Protein AF-A0A960SGG4-F1 (afdb_monomer_lite)

Secondary structure (DSSP, 8-state):
-HHHHHHHHHHHHHH-TTTHHHHHHS-------HHHHSSTT--TT-TTHHHHHHHHHHH---S--EETTEESS-EEEEETTEEEEE--SSTTPPPTTSPPSTT--SSHHHHHHHHHHHHHH---SEEEEEE---TTSPPPTTS--HHHHHHHHHHTSGGGTT-----EE-

Sequence (170 aa):
LYGKFLAEEYRSQRQVRSLQPVLRSIPNLAIWDDHDYGLNGHDRENPIKDVALKVFKDYWANPGYGLPDAPGVFFQYSYGGVDFFFLDGRYYRDPATMDDGPGKTMLGSKQLAWLKAGLKKSQAPFKFLIRSEMGGLPRKENGETPGHRAIMNAMNSSTLSGMKKSEVCC

Foldseek 3Di:
DQLVVLLVVLVVVVPPPVCVVVPVPDQDQDFDDCVLCRHPLAALPPPCNVSSLVSVVVRHPHPDQADPVDGHRWDWDDDDLEIETEAGQGNHADHLPDDDDPPGDRRPDRSLVVVLVCLLPRPRLYYAYEYEDNPDHPQDPVRDDPHNVVVVVSCPPPSNPPRDDDYDHD

Radius of gyration: 16.58 Å; chains: 1; bounding box: 33×41×37 Å

Structure (mmCIF, N/CA/C/O backbone):
data_AF-A0A960SGG4-F1
#
_entry.id   AF-A0A960SGG4-F1
#
loop_
_atom_site.group_PDB
_atom_site.id
_atom_site.type_symbol
_atom_site.label_atom_id
_atom_site.label_alt_id
_atom_site.label_comp_id
_atom_site.label_asym_id
_atom_site.label_entity_id
_atom_site.label_seq_id
_atom_site.pdbx_PDB_ins_code
_atom_site.Cartn_x
_atom_site.Cartn_y
_atom_site.Cartn_z
_atom_site.occupancy
_atom_site.B_iso_or_equiv
_atom_site.auth_seq_id
_atom_site.auth_comp_id
_atom_site.auth_asym_id
_atom_site.auth_atom_id
_atom_site.pdbx_PDB_model_num
ATOM 1 N N . LEU A 1 1 ? 11.562 -17.816 -10.591 1.00 76.75 1 LEU A N 1
ATOM 2 C CA . LEU A 1 1 ? 12.824 -17.711 -9.823 1.00 76.75 1 LEU A CA 1
ATOM 3 C C . LEU A 1 1 ? 12.730 -16.620 -8.749 1.00 76.75 1 LEU A C 1
ATOM 5 O O . LEU A 1 1 ? 12.795 -16.967 -7.580 1.00 76.75 1 LEU A O 1
ATOM 9 N N . TYR A 1 2 ? 12.449 -15.361 -9.112 1.00 83.56 2 TYR A N 1
ATOM 10 C CA . TYR A 1 2 ? 12.356 -14.216 -8.183 1.00 83.56 2 TYR A CA 1
ATOM 11 C C . TYR A 1 2 ? 11.437 -14.400 -6.966 1.00 83.56 2 TYR A C 1
ATOM 13 O O . TYR A 1 2 ? 11.844 -14.106 -5.849 1.00 83.56 2 TYR A O 1
ATOM 21 N N . GLY A 1 3 ? 10.240 -14.969 -7.141 1.00 88.88 3 GLY A N 1
ATOM 22 C CA . GLY A 1 3 ? 9.319 -15.176 -6.015 1.00 88.88 3 GLY A CA 1
ATOM 23 C C . GLY A 1 3 ? 9.865 -16.091 -4.913 1.00 88.88 3 GLY A C 1
ATOM 24 O O . GLY A 1 3 ? 9.499 -15.925 -3.757 1.00 88.88 3 GLY A O 1
ATOM 25 N N . LYS A 1 4 ? 10.776 -17.024 -5.238 1.00 92.69 4 LYS A N 1
ATOM 26 C CA . LYS A 1 4 ? 11.421 -17.872 -4.222 1.00 92.69 4 LYS A CA 1
ATOM 27 C C . LYS A 1 4 ? 12.392 -17.069 -3.357 1.00 92.69 4 LYS A C 1
ATOM 29 O O . LYS A 1 4 ? 12.403 -17.285 -2.155 1.00 92.69 4 LYS A O 1
ATOM 34 N N . PHE A 1 5 ? 13.149 -16.147 -3.957 1.00 91.81 5 PHE A N 1
ATOM 35 C CA . PHE A 1 5 ? 14.067 -15.271 -3.228 1.00 91.81 5 PHE A CA 1
ATOM 36 C C . PHE A 1 5 ? 13.309 -14.325 -2.296 1.00 91.81 5 PHE A C 1
ATOM 38 O O . PHE A 1 5 ? 13.574 -14.328 -1.102 1.00 91.81 5 PHE A O 1
ATOM 45 N N . LEU A 1 6 ? 12.290 -13.619 -2.801 1.00 93.06 6 LEU A N 1
ATOM 46 C CA . LEU A 1 6 ? 11.453 -12.748 -1.962 1.00 93.06 6 LEU A CA 1
ATOM 47 C C . LEU A 1 6 ? 10.802 -13.521 -0.809 1.00 93.06 6 LEU A C 1
ATOM 49 O O . LEU A 1 6 ? 10.791 -13.068 0.332 1.00 93.06 6 LEU A O 1
ATOM 53 N N . ALA A 1 7 ? 10.279 -14.717 -1.093 1.00 95.44 7 ALA A N 1
ATOM 54 C CA . ALA A 1 7 ? 9.681 -15.547 -0.060 1.00 95.44 7 ALA A CA 1
ATOM 55 C C . ALA A 1 7 ? 10.702 -16.000 0.990 1.00 95.44 7 ALA A C 1
ATOM 57 O O . ALA A 1 7 ? 10.314 -16.157 2.143 1.00 95.44 7 ALA A O 1
ATOM 58 N N . GLU A 1 8 ? 11.961 -16.228 0.616 1.00 95.75 8 GLU A N 1
ATOM 59 C CA . GLU A 1 8 ? 13.015 -16.620 1.553 1.00 95.75 8 GLU A CA 1
ATOM 60 C C . GLU A 1 8 ? 13.417 -15.468 2.476 1.00 95.75 8 GLU A C 1
ATOM 62 O O . GLU A 1 8 ? 13.506 -15.669 3.685 1.00 95.75 8 GLU A O 1
ATOM 67 N N . GLU A 1 9 ? 13.533 -14.248 1.945 1.00 93.75 9 GLU A N 1
ATOM 68 C CA . GLU A 1 9 ? 13.775 -13.053 2.763 1.00 93.75 9 GLU A CA 1
ATOM 69 C C . GLU A 1 9 ? 12.659 -12.847 3.792 1.00 93.75 9 GLU A C 1
ATOM 71 O O . GLU A 1 9 ? 12.925 -12.656 4.982 1.00 93.75 9 GLU A O 1
ATOM 76 N N . TYR A 1 10 ? 11.395 -13.008 3.382 1.00 95.19 10 TYR A N 1
ATOM 77 C CA . TYR A 1 10 ? 10.288 -12.990 4.335 1.00 95.19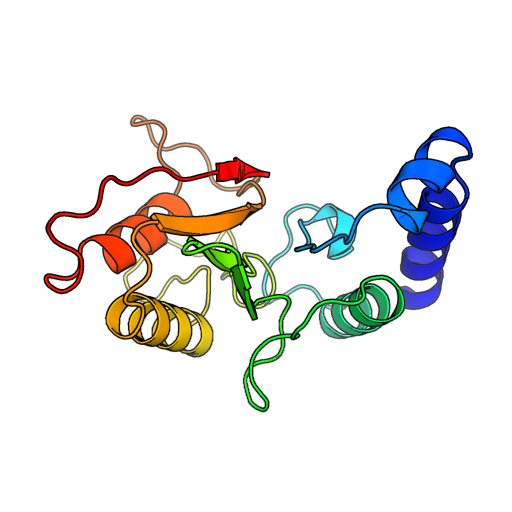 10 TYR A CA 1
ATOM 78 C C . TYR A 1 10 ? 10.390 -14.108 5.378 1.00 95.19 10 TYR A C 1
ATOM 80 O O . TYR A 1 10 ? 10.138 -13.845 6.554 1.00 95.19 10 TYR A O 1
ATOM 88 N N . ARG A 1 11 ? 10.773 -15.343 5.014 1.00 95.38 11 ARG A N 1
ATOM 89 C CA . ARG A 1 11 ? 10.970 -16.417 6.013 1.00 95.38 11 ARG A CA 1
ATOM 90 C C . ARG A 1 11 ? 12.047 -16.051 7.015 1.00 95.38 11 ARG A C 1
ATOM 92 O O . ARG A 1 11 ? 11.807 -16.207 8.209 1.00 95.38 11 ARG A O 1
ATOM 99 N N . SER A 1 12 ? 13.180 -15.546 6.540 1.00 95.12 12 SER A N 1
ATOM 100 C CA . SER A 1 12 ? 14.298 -15.119 7.380 1.00 95.12 12 SER A CA 1
ATOM 101 C C . SER A 1 12 ? 13.845 -14.067 8.400 1.00 95.12 12 SER A C 1
ATOM 103 O O . SER A 1 12 ? 14.004 -14.251 9.609 1.00 95.12 12 SER A O 1
ATOM 105 N N . GLN A 1 13 ? 13.134 -13.028 7.948 1.00 93.06 13 GLN A N 1
ATOM 106 C CA . GLN A 1 13 ? 12.569 -11.999 8.831 1.00 93.06 13 GLN A CA 1
ATOM 107 C C . GLN A 1 13 ? 11.546 -12.579 9.821 1.00 93.06 13 GLN A C 1
ATOM 109 O O . GLN A 1 13 ? 11.569 -12.271 11.016 1.00 93.06 13 GLN A O 1
ATOM 114 N N . ARG A 1 14 ? 10.666 -13.476 9.357 1.00 93.69 14 ARG A N 1
ATOM 115 C CA . ARG A 1 14 ? 9.676 -14.168 10.197 1.00 93.69 14 ARG A CA 1
ATOM 116 C C . ARG A 1 14 ? 10.303 -15.183 11.153 1.00 93.69 14 ARG A C 1
ATOM 118 O O . ARG A 1 14 ? 9.577 -15.686 12.001 1.00 93.69 14 ARG A O 1
ATOM 125 N N . GLN A 1 15 ? 11.597 -15.484 11.065 1.00 95.12 15 GLN A N 1
ATOM 126 C CA . GLN A 1 15 ? 12.311 -16.362 11.999 1.00 95.12 15 GLN A CA 1
ATOM 127 C C . GLN A 1 15 ? 13.076 -15.595 13.084 1.00 95.12 15 GLN A C 1
ATOM 129 O O . GLN A 1 15 ? 13.536 -16.208 14.051 1.00 95.12 15 GLN A O 1
ATOM 134 N N . VAL A 1 16 ? 13.162 -14.262 12.995 1.00 96.94 16 VAL A N 1
ATOM 135 C CA . VAL A 1 16 ? 13.814 -13.433 14.018 1.00 96.94 16 VAL A CA 1
ATOM 136 C C . VAL A 1 16 ? 13.134 -13.650 15.373 1.00 96.94 16 VAL A C 1
ATOM 138 O O . VAL A 1 16 ? 11.968 -13.306 15.583 1.00 96.94 16 VAL A O 1
ATOM 141 N N . ARG A 1 17 ? 13.873 -14.245 16.318 1.00 96.75 17 ARG A N 1
ATOM 142 C CA . ARG A 1 17 ? 13.323 -14.715 17.600 1.00 96.75 17 ARG A CA 1
ATOM 143 C C . ARG A 1 17 ? 12.729 -13.586 18.438 1.00 96.75 17 ARG A C 1
ATOM 145 O O . ARG A 1 17 ? 11.687 -13.784 19.055 1.00 96.75 17 ARG A O 1
ATOM 152 N N . SER A 1 18 ? 13.362 -12.415 18.441 1.00 96.38 18 SER A N 1
ATOM 153 C CA . SER A 1 18 ? 12.880 -11.231 19.164 1.00 96.38 18 SER A CA 1
ATOM 154 C C . SER A 1 18 ? 11.582 -10.661 18.586 1.00 96.38 18 SER A C 1
ATOM 156 O O . SER A 1 18 ? 10.832 -10.017 19.312 1.00 96.38 18 SER A O 1
ATOM 158 N N . LEU A 1 19 ? 11.281 -10.937 17.314 1.00 93.69 19 LEU A N 1
ATOM 159 C CA . LEU A 1 19 ? 10.072 -10.467 16.642 1.00 93.69 19 LEU A CA 1
ATOM 160 C C . LEU A 1 19 ? 8.868 -11.400 16.893 1.00 93.69 19 LEU A C 1
ATOM 162 O O . LEU A 1 19 ? 7.720 -10.961 16.842 1.00 93.69 19 LEU A O 1
ATOM 166 N N . GLN A 1 20 ? 9.110 -12.674 17.234 1.00 95.25 20 GLN A N 1
ATOM 167 C CA . GLN A 1 20 ? 8.054 -13.676 17.449 1.00 95.25 20 GLN A CA 1
ATOM 168 C C . GLN A 1 20 ? 6.978 -13.275 18.469 1.00 95.25 20 GLN A C 1
ATOM 170 O O . GLN A 1 20 ? 5.803 -13.496 18.171 1.00 95.25 20 GLN A O 1
ATOM 175 N N . PRO A 1 21 ? 7.308 -12.711 19.650 1.00 95.56 21 PRO A N 1
ATOM 176 C CA . PRO A 1 21 ? 6.283 -12.339 20.621 1.00 95.56 21 PRO A CA 1
ATOM 177 C C . PRO A 1 21 ? 5.329 -11.279 20.068 1.00 95.56 21 PRO A C 1
ATOM 179 O O . PRO A 1 21 ? 4.119 -11.410 20.227 1.00 95.56 21 PRO A O 1
ATOM 182 N N . VAL A 1 22 ? 5.863 -10.280 19.358 1.00 94.06 22 VAL A N 1
ATOM 183 C CA . VAL A 1 22 ? 5.087 -9.196 18.735 1.00 94.06 22 VAL A CA 1
ATOM 184 C C . VAL A 1 22 ? 4.182 -9.745 17.635 1.00 94.06 22 VAL A C 1
ATOM 186 O O . VAL A 1 22 ? 2.973 -9.534 17.681 1.00 94.06 22 VAL A O 1
ATOM 189 N N . LEU A 1 23 ? 4.729 -10.527 16.697 1.00 93.50 23 LEU A N 1
ATOM 190 C CA . LEU A 1 23 ? 3.954 -11.056 15.565 1.00 93.50 23 LEU A CA 1
ATOM 191 C C . LEU A 1 23 ? 2.789 -11.956 15.985 1.00 93.50 23 LEU A C 1
ATOM 193 O O . LEU A 1 23 ? 1.804 -12.050 15.259 1.00 93.50 23 LEU A O 1
ATOM 197 N N . ARG A 1 24 ? 2.904 -12.636 17.131 1.00 93.44 24 ARG A N 1
ATOM 198 C CA . ARG A 1 24 ? 1.875 -13.563 17.628 1.00 93.44 24 ARG A CA 1
ATOM 199 C C . ARG A 1 24 ? 0.814 -12.899 18.498 1.00 93.44 24 ARG A C 1
ATOM 201 O O . ARG A 1 24 ? -0.240 -13.494 18.689 1.00 93.44 24 ARG A O 1
ATOM 208 N N . SER A 1 25 ? 1.098 -11.727 19.064 1.00 96.00 25 SER A N 1
ATOM 209 C CA . SER A 1 25 ? 0.229 -11.089 20.065 1.00 96.00 25 SER A CA 1
ATOM 210 C C . SER A 1 25 ? -0.416 -9.792 19.588 1.00 96.00 25 SER A C 1
ATOM 212 O O . SER A 1 25 ? -1.440 -9.390 20.136 1.00 96.00 25 SER A O 1
ATOM 214 N N . ILE A 1 26 ? 0.151 -9.146 18.568 1.00 94.81 26 ILE A N 1
ATOM 215 C CA . ILE A 1 26 ? -0.295 -7.844 18.076 1.00 94.81 26 ILE A CA 1
ATOM 216 C C . ILE A 1 26 ? -0.713 -7.995 16.608 1.00 94.81 26 ILE A C 1
ATOM 218 O O . ILE A 1 26 ? 0.063 -8.539 15.822 1.00 94.81 26 ILE A O 1
ATOM 222 N N . PRO A 1 27 ? -1.911 -7.531 16.201 1.00 92.75 27 PRO A N 1
ATOM 223 C CA . PRO A 1 27 ? -2.288 -7.473 14.793 1.00 92.75 27 PRO A CA 1
ATOM 224 C C . PRO A 1 27 ? -1.313 -6.600 13.998 1.00 92.75 27 PRO A C 1
ATOM 226 O O . PRO A 1 27 ? -1.040 -5.466 14.382 1.00 92.75 27 PRO A O 1
ATOM 229 N N . ASN A 1 28 ? -0.813 -7.113 12.873 1.00 93.31 28 ASN A N 1
ATOM 230 C CA . ASN A 1 28 ? 0.110 -6.380 12.012 1.00 93.31 28 ASN A CA 1
ATOM 231 C C . ASN A 1 28 ? -0.571 -6.078 10.677 1.00 93.31 28 ASN A C 1
ATOM 233 O O . ASN A 1 28 ? -0.987 -6.996 9.972 1.00 93.31 28 ASN A O 1
ATOM 237 N N . LEU A 1 29 ? -0.656 -4.794 10.340 1.00 95.62 29 LEU A N 1
ATOM 238 C CA . LEU A 1 29 ? -1.123 -4.297 9.050 1.00 95.62 29 LEU A CA 1
ATOM 239 C C . LEU A 1 29 ? 0.069 -3.679 8.332 1.00 95.62 29 LEU A C 1
ATOM 241 O O . LEU A 1 29 ? 0.808 -2.911 8.946 1.00 95.62 29 LEU A O 1
ATOM 245 N N . ALA A 1 30 ? 0.258 -4.012 7.059 1.00 95.25 30 ALA A N 1
ATOM 246 C CA . ALA A 1 30 ? 1.459 -3.609 6.340 1.00 95.25 30 ALA A CA 1
ATOM 247 C C . ALA A 1 30 ? 1.170 -3.079 4.939 1.00 95.25 30 ALA A C 1
ATOM 249 O O . ALA A 1 30 ? 0.260 -3.533 4.246 1.00 95.25 30 ALA A O 1
ATOM 250 N N . ILE A 1 31 ? 2.029 -2.165 4.514 1.00 95.31 31 ILE A N 1
ATOM 251 C CA . ILE A 1 31 ? 2.271 -1.804 3.119 1.00 95.31 31 ILE A CA 1
ATOM 252 C C . ILE A 1 31 ? 3.732 -2.109 2.802 1.00 95.31 31 ILE A C 1
ATOM 254 O O . ILE A 1 31 ? 4.532 -2.265 3.722 1.00 95.31 31 ILE A O 1
ATOM 258 N N . TRP A 1 32 ? 4.070 -2.220 1.523 1.00 92.88 32 TRP A N 1
ATOM 259 C CA . TRP A 1 32 ? 5.456 -2.373 1.090 1.00 92.88 32 TRP A CA 1
ATOM 260 C C . TRP A 1 32 ? 6.168 -1.037 0.897 1.00 92.88 32 TRP A C 1
ATOM 262 O O . TRP A 1 32 ? 5.523 -0.006 0.684 1.00 92.88 32 TRP A O 1
ATOM 272 N N . ASP A 1 33 ? 7.498 -1.100 0.855 1.00 87.69 33 ASP A N 1
ATOM 273 C CA . ASP A 1 33 ? 8.320 -0.150 0.104 1.00 87.69 33 ASP A CA 1
ATOM 274 C C . ASP A 1 33 ? 9.110 -0.851 -1.025 1.00 87.69 33 ASP A C 1
ATOM 276 O O . ASP A 1 33 ? 8.841 -2.008 -1.352 1.00 87.69 33 ASP A O 1
ATOM 280 N N . ASP A 1 34 ? 10.070 -0.180 -1.669 1.00 80.69 34 ASP A N 1
ATOM 281 C CA . ASP A 1 34 ? 10.869 -0.764 -2.757 1.00 80.69 34 ASP A CA 1
ATOM 282 C C . ASP A 1 34 ? 11.598 -2.056 -2.378 1.00 80.69 34 ASP A C 1
ATOM 284 O O . ASP A 1 34 ? 11.648 -2.982 -3.191 1.00 80.69 34 ASP A O 1
ATOM 288 N N . HIS A 1 35 ? 12.114 -2.149 -1.155 1.00 86.12 35 HIS A N 1
ATOM 289 C CA . HIS A 1 35 ? 12.809 -3.342 -0.669 1.00 86.12 35 HIS A CA 1
ATOM 290 C C . HIS A 1 35 ? 11.903 -4.580 -0.544 1.00 86.12 35 HIS A C 1
ATOM 292 O O . HIS A 1 35 ? 12.379 -5.703 -0.700 1.00 86.12 35 HIS A O 1
ATOM 298 N N . ASP A 1 36 ? 10.597 -4.395 -0.349 1.00 87.94 36 ASP A N 1
ATOM 299 C CA . ASP A 1 36 ? 9.588 -5.464 -0.409 1.00 87.94 36 ASP A CA 1
ATOM 300 C C . ASP A 1 36 ? 9.067 -5.690 -1.841 1.00 87.94 36 ASP A C 1
ATOM 302 O O . ASP A 1 36 ? 8.610 -6.776 -2.202 1.00 87.94 36 ASP A O 1
ATOM 306 N N . TYR A 1 37 ? 9.137 -4.650 -2.674 1.00 89.69 37 TYR A N 1
ATOM 307 C CA . TYR A 1 37 ? 8.704 -4.651 -4.071 1.00 89.69 37 TYR A CA 1
ATOM 308 C C . TYR A 1 37 ? 9.738 -5.299 -5.016 1.00 89.69 37 TYR A C 1
ATOM 310 O O . TYR A 1 37 ? 9.462 -5.565 -6.187 1.00 89.69 37 TYR A O 1
ATOM 318 N N . GLY A 1 38 ? 10.923 -5.616 -4.493 1.00 84.25 38 GLY A N 1
ATOM 319 C CA . GLY A 1 38 ? 11.891 -6.557 -5.052 1.00 84.25 38 GLY A CA 1
ATOM 320 C C . GLY A 1 38 ? 13.031 -5.947 -5.860 1.00 84.25 38 GLY A C 1
ATOM 321 O O . GLY A 1 38 ? 14.077 -6.580 -5.970 1.00 84.25 38 GLY A O 1
ATOM 322 N N . LEU A 1 39 ? 12.878 -4.733 -6.390 1.00 82.06 39 LEU A N 1
ATOM 323 C CA . LEU A 1 39 ? 13.965 -3.983 -7.022 1.00 82.06 39 LEU A CA 1
ATOM 324 C C . LEU A 1 39 ? 13.982 -2.557 -6.462 1.00 82.06 39 LEU A C 1
ATOM 326 O O . LEU A 1 39 ? 12.950 -1.886 -6.430 1.00 82.06 39 LEU A O 1
ATOM 330 N N . ASN A 1 40 ? 15.156 -2.092 -6.034 1.00 81.12 40 ASN A N 1
ATOM 331 C CA . ASN A 1 40 ? 15.307 -0.788 -5.384 1.00 81.12 40 ASN A CA 1
ATOM 332 C C . ASN A 1 40 ? 14.805 0.353 -6.276 1.00 81.12 40 ASN A C 1
ATOM 334 O O . ASN A 1 40 ? 15.126 0.403 -7.463 1.00 81.12 40 ASN A O 1
ATOM 338 N N . GLY A 1 41 ? 14.049 1.292 -5.702 1.00 75.50 41 GLY A N 1
ATOM 339 C CA . GLY A 1 41 ? 13.578 2.482 -6.410 1.00 75.50 41 GLY A CA 1
ATOM 340 C C . GLY A 1 41 ? 12.570 2.238 -7.540 1.00 75.50 41 GLY A C 1
ATOM 341 O O . GLY A 1 41 ? 12.140 3.212 -8.153 1.00 75.50 41 GLY A O 1
ATOM 342 N N . HIS A 1 42 ? 12.168 0.993 -7.808 1.00 85.44 42 HIS A N 1
ATOM 343 C CA . HIS A 1 42 ? 11.287 0.681 -8.929 1.00 85.44 42 HIS A CA 1
ATOM 344 C C . HIS A 1 42 ? 9.837 1.149 -8.717 1.00 85.44 42 HIS A C 1
ATOM 346 O O . HIS A 1 42 ? 9.397 1.515 -7.620 1.00 85.44 42 HIS A O 1
ATOM 352 N N . ASP A 1 43 ? 9.098 1.114 -9.820 1.00 90.50 43 ASP A N 1
ATOM 353 C CA . ASP A 1 43 ? 7.766 1.679 -10.003 1.00 90.50 43 ASP A CA 1
ATOM 354 C C . ASP A 1 43 ? 6.860 0.700 -10.789 1.00 90.50 43 ASP A C 1
ATOM 356 O O . ASP A 1 43 ? 7.050 -0.524 -10.744 1.00 90.50 43 ASP A O 1
ATOM 360 N N . ARG A 1 44 ? 5.842 1.193 -11.502 1.00 92.75 44 ARG A N 1
ATOM 361 C CA . ARG A 1 44 ? 4.926 0.348 -12.282 1.00 92.75 44 ARG A CA 1
ATOM 362 C C . ARG A 1 44 ? 5.618 -0.514 -13.345 1.00 92.75 44 ARG A C 1
ATOM 364 O O . ARG A 1 44 ? 5.005 -1.492 -13.781 1.00 92.75 44 ARG A O 1
ATOM 371 N N . GLU A 1 45 ? 6.826 -0.148 -13.776 1.00 93.88 45 GLU A N 1
ATOM 372 C CA . GLU A 1 45 ? 7.630 -0.854 -14.784 1.00 93.88 45 GLU A CA 1
ATOM 373 C C . GLU A 1 45 ? 8.452 -2.006 -14.199 1.00 93.88 45 GLU A C 1
ATOM 375 O O . GLU A 1 45 ? 9.136 -2.717 -14.932 1.00 93.88 45 GLU A O 1
ATOM 380 N N . ASN A 1 46 ? 8.377 -2.238 -12.885 1.00 93.50 46 ASN A N 1
ATOM 381 C CA . ASN A 1 46 ? 9.007 -3.394 -12.263 1.00 93.50 46 ASN A CA 1
ATOM 382 C C . ASN A 1 46 ? 8.536 -4.708 -12.924 1.00 93.50 46 ASN A C 1
ATOM 384 O O . ASN A 1 46 ? 7.356 -5.064 -12.797 1.00 93.50 46 ASN A O 1
ATOM 388 N N . PRO A 1 47 ? 9.442 -5.477 -13.561 1.00 94.50 47 PRO A N 1
ATOM 389 C CA . PRO A 1 47 ? 9.077 -6.688 -14.293 1.00 94.50 47 PRO A CA 1
ATOM 390 C C . PRO A 1 47 ? 8.552 -7.808 -13.387 1.00 94.50 47 PRO A C 1
ATOM 392 O O . PRO A 1 47 ? 7.967 -8.770 -13.881 1.00 94.50 47 PRO A O 1
ATOM 395 N N . ILE A 1 48 ? 8.758 -7.712 -12.068 1.00 94.88 48 ILE A N 1
ATOM 396 C CA . ILE A 1 48 ? 8.339 -8.731 -11.101 1.00 94.88 48 ILE A CA 1
ATOM 397 C C . ILE A 1 48 ? 7.229 -8.261 -10.156 1.00 94.88 48 ILE A C 1
ATOM 399 O O . ILE A 1 48 ? 6.931 -8.973 -9.199 1.00 94.88 48 ILE A O 1
ATOM 403 N N . LYS A 1 49 ? 6.581 -7.113 -10.402 1.00 95.31 49 LYS A N 1
ATOM 404 C CA . LYS A 1 49 ? 5.600 -6.538 -9.460 1.00 95.31 49 LYS A CA 1
ATOM 405 C C . LYS A 1 49 ? 4.453 -7.469 -9.075 1.00 95.31 49 LYS A C 1
ATOM 407 O O . LYS A 1 49 ? 4.048 -7.494 -7.919 1.00 95.31 49 LYS A O 1
ATOM 412 N N . ASP A 1 50 ? 3.958 -8.277 -10.011 1.00 96.75 50 ASP A N 1
ATOM 413 C CA . ASP A 1 50 ? 2.865 -9.221 -9.742 1.00 96.75 50 ASP A CA 1
ATOM 414 C C . ASP A 1 50 ? 3.335 -10.398 -8.891 1.00 96.75 50 ASP A C 1
ATOM 416 O O . ASP A 1 50 ? 2.611 -10.897 -8.027 1.00 96.75 50 ASP A O 1
ATOM 420 N N . VAL A 1 51 ? 4.586 -10.814 -9.096 1.00 96.62 51 VAL A N 1
ATOM 421 C CA . VAL A 1 51 ? 5.237 -11.827 -8.267 1.00 96.62 51 VAL A CA 1
ATOM 422 C C . VAL A 1 51 ? 5.467 -11.276 -6.862 1.00 96.62 51 VAL A C 1
ATOM 424 O O . VAL A 1 51 ? 5.156 -11.971 -5.896 1.00 96.62 51 VAL A O 1
ATOM 427 N N . ALA A 1 52 ? 5.946 -10.035 -6.742 1.00 96.38 52 ALA A N 1
ATOM 428 C CA . ALA A 1 52 ? 6.106 -9.353 -5.462 1.00 96.38 52 ALA A CA 1
ATOM 429 C C . ALA A 1 52 ? 4.761 -9.224 -4.732 1.00 96.38 52 ALA A C 1
ATOM 431 O O . ALA A 1 52 ? 4.669 -9.613 -3.572 1.00 96.38 52 ALA A O 1
ATOM 432 N N . LEU A 1 53 ? 3.687 -8.810 -5.422 1.00 97.12 53 LEU A N 1
ATOM 433 C CA . LEU A 1 53 ? 2.332 -8.745 -4.857 1.00 97.12 53 LEU A CA 1
ATOM 434 C C . LEU A 1 53 ? 1.869 -10.097 -4.339 1.00 97.12 53 LEU A C 1
ATOM 436 O O . LEU A 1 53 ? 1.354 -10.193 -3.226 1.00 97.12 53 LEU A O 1
ATOM 440 N N . LYS A 1 54 ? 2.060 -11.153 -5.129 1.00 97.12 54 LYS A N 1
ATOM 441 C CA . LYS A 1 54 ? 1.669 -12.495 -4.713 1.00 97.12 54 LYS A CA 1
ATOM 442 C C . LYS A 1 54 ? 2.416 -12.924 -3.447 1.00 97.12 54 LYS A C 1
ATOM 444 O O . LYS A 1 54 ? 1.782 -13.417 -2.522 1.00 97.12 54 LYS A O 1
ATOM 449 N N . VAL A 1 55 ? 3.732 -12.724 -3.395 1.00 97.06 55 VAL A N 1
ATOM 450 C CA . VAL A 1 55 ? 4.536 -13.087 -2.219 1.00 97.06 55 VAL A CA 1
ATOM 451 C C . VAL A 1 55 ? 4.146 -12.239 -1.011 1.00 97.06 55 VAL A C 1
ATOM 453 O O . VAL A 1 55 ? 3.932 -12.789 0.062 1.00 97.06 55 VAL A O 1
ATOM 456 N N . PHE A 1 56 ? 3.968 -10.928 -1.175 1.00 97.06 56 PHE A N 1
ATOM 457 C CA . PHE A 1 56 ? 3.548 -10.041 -0.091 1.00 97.06 56 PHE A CA 1
ATOM 458 C C . PHE A 1 56 ? 2.224 -10.512 0.537 1.00 97.06 56 PHE A C 1
ATOM 460 O O . PHE A 1 56 ? 2.098 -10.576 1.761 1.00 97.06 56 PHE A O 1
ATOM 467 N N . LYS A 1 57 ? 1.257 -10.922 -0.295 1.00 97.00 57 LYS A N 1
ATOM 468 C CA . LYS A 1 57 ? -0.020 -11.511 0.147 1.00 97.00 57 LYS A CA 1
ATOM 469 C C . LYS A 1 57 ? 0.134 -12.828 0.903 1.00 97.00 57 LYS A C 1
ATOM 471 O O . LYS A 1 57 ? -0.684 -13.119 1.765 1.00 97.00 57 LYS A O 1
ATOM 476 N N . ASP A 1 58 ? 1.147 -13.627 0.579 1.00 96.19 58 ASP A N 1
ATOM 477 C CA . ASP A 1 58 ? 1.395 -14.894 1.269 1.00 96.19 58 ASP A CA 1
ATOM 478 C C . ASP A 1 58 ? 1.920 -14.663 2.711 1.00 96.19 58 ASP A C 1
ATOM 480 O O . ASP A 1 58 ? 1.767 -15.540 3.561 1.00 96.19 58 ASP A O 1
ATOM 484 N N . TYR A 1 59 ? 2.521 -13.498 3.007 1.00 95.50 59 TYR A N 1
ATOM 485 C CA . TYR A 1 59 ? 3.167 -13.206 4.301 1.00 95.50 59 TYR A CA 1
ATOM 486 C C . TYR A 1 59 ? 2.465 -12.172 5.176 1.00 95.50 59 TYR A C 1
ATOM 488 O O . TYR A 1 59 ? 2.759 -12.102 6.375 1.00 95.50 59 TYR A O 1
ATOM 496 N N . TRP A 1 60 ? 1.578 -11.365 4.609 1.00 96.00 60 TRP A N 1
ATOM 497 C CA . TRP A 1 60 ? 0.802 -10.373 5.340 1.00 96.00 60 TRP A CA 1
ATOM 498 C C . TRP A 1 60 ? -0.676 -10.745 5.282 1.00 96.00 60 TRP A C 1
ATOM 500 O O . TRP A 1 60 ? -1.193 -11.119 4.240 1.00 96.00 60 TRP A O 1
ATOM 510 N N . ALA A 1 61 ? -1.366 -10.663 6.415 1.00 94.31 61 ALA A N 1
ATOM 511 C CA . ALA A 1 61 ? -2.795 -10.950 6.503 1.00 94.31 61 ALA A CA 1
ATOM 512 C C . ALA A 1 61 ? -3.588 -9.637 6.493 1.00 94.31 61 ALA A C 1
ATOM 514 O O . ALA A 1 61 ? -4.327 -9.335 7.431 1.00 94.31 61 ALA A O 1
ATOM 515 N N . ASN A 1 62 ? -3.383 -8.816 5.459 1.00 96.88 62 ASN A N 1
ATOM 516 C CA . ASN A 1 62 ? -4.075 -7.534 5.367 1.00 96.88 62 ASN A CA 1
ATOM 517 C C . ASN A 1 62 ? -5.574 -7.727 5.058 1.00 96.88 62 ASN A C 1
ATOM 519 O O . ASN A 1 62 ? -5.942 -8.679 4.366 1.00 96.88 62 ASN A O 1
ATOM 523 N N . PRO A 1 63 ? -6.438 -6.777 5.465 1.00 95.81 63 PRO A N 1
ATOM 524 C CA . PRO A 1 63 ? -7.861 -6.769 5.119 1.00 95.81 63 PRO A CA 1
ATOM 525 C C . PRO A 1 63 ? -8.145 -6.710 3.613 1.00 95.81 63 PRO A C 1
ATOM 527 O O . PRO A 1 63 ? -9.236 -7.070 3.177 1.00 95.81 63 PRO A O 1
ATOM 530 N N . GLY A 1 64 ? -7.193 -6.220 2.815 1.00 96.44 64 GLY A N 1
ATOM 531 C CA . GLY A 1 64 ? -7.359 -6.070 1.377 1.00 96.44 64 GLY A CA 1
ATOM 532 C C . GLY A 1 64 ? -6.045 -5.847 0.637 1.00 96.44 64 GLY A C 1
ATOM 533 O O . GLY A 1 64 ? -5.022 -5.501 1.227 1.00 96.44 64 GLY A O 1
ATOM 534 N N . TYR A 1 65 ? -6.116 -6.051 -0.677 1.00 97.75 65 TYR A N 1
ATOM 535 C CA . TYR A 1 65 ? -5.012 -5.908 -1.625 1.00 97.75 65 TYR A CA 1
ATOM 536 C C . TYR A 1 65 ? -5.503 -5.207 -2.892 1.00 97.75 65 TYR A C 1
ATOM 538 O O . TYR A 1 65 ? -5.530 -5.786 -3.981 1.00 97.75 65 TYR A O 1
ATOM 546 N N . GLY A 1 66 ? -5.929 -3.958 -2.713 1.00 97.38 66 GLY A N 1
ATOM 547 C CA . GLY A 1 66 ? -6.477 -3.126 -3.768 1.00 97.38 66 GLY A CA 1
ATOM 548 C C . GLY A 1 66 ? -7.930 -3.450 -4.111 1.00 97.38 66 GLY A C 1
ATOM 549 O O . GLY A 1 66 ? -8.687 -3.969 -3.287 1.00 97.38 66 GLY A O 1
ATOM 550 N N . LEU A 1 67 ? -8.330 -3.105 -5.334 1.00 97.56 67 LEU A N 1
ATOM 551 C CA . LEU A 1 67 ? -9.663 -3.370 -5.885 1.00 97.56 67 LEU A CA 1
ATOM 552 C C . LEU A 1 67 ? -9.625 -4.590 -6.818 1.00 97.56 67 LEU A C 1
ATOM 554 O O . LEU A 1 67 ? -8.555 -4.910 -7.342 1.00 97.56 67 LEU A O 1
ATOM 558 N N . PRO A 1 68 ? -10.775 -5.232 -7.112 1.00 96.25 68 PRO A N 1
ATOM 559 C CA . PRO A 1 68 ? -10.832 -6.344 -8.067 1.00 96.25 68 PRO A CA 1
ATOM 560 C C . PRO A 1 68 ? -10.207 -6.028 -9.434 1.00 96.25 68 PRO A C 1
ATOM 562 O O . PRO A 1 68 ? -9.622 -6.901 -10.064 1.00 96.25 68 PRO A O 1
ATOM 565 N N . ASP A 1 69 ? -10.306 -4.773 -9.877 1.00 96.44 69 ASP A N 1
ATOM 566 C CA . ASP A 1 69 ? -9.781 -4.266 -11.145 1.00 96.44 69 ASP A CA 1
ATOM 567 C C . ASP A 1 69 ? -8.556 -3.343 -10.974 1.00 96.44 69 ASP A C 1
ATOM 569 O O . ASP A 1 69 ? -8.131 -2.689 -11.933 1.00 96.44 69 ASP A O 1
ATOM 573 N N . ALA A 1 70 ? -8.014 -3.252 -9.756 1.00 97.19 70 ALA A N 1
ATOM 574 C CA . ALA A 1 70 ? -6.842 -2.454 -9.412 1.00 97.19 70 ALA A CA 1
ATOM 575 C C . ALA A 1 70 ? -6.028 -3.151 -8.302 1.00 97.19 70 ALA A C 1
ATOM 577 O O . ALA A 1 70 ? -6.109 -2.738 -7.141 1.00 97.19 70 ALA A O 1
ATOM 578 N N . PRO A 1 71 ? -5.263 -4.212 -8.624 1.00 97.75 71 PRO A N 1
ATOM 579 C CA . PRO A 1 71 ? -4.402 -4.885 -7.652 1.00 97.75 71 PRO A CA 1
ATOM 580 C C . PRO A 1 71 ? -3.349 -3.935 -7.071 1.00 97.75 71 PRO A C 1
ATOM 582 O O . PRO A 1 71 ? -2.904 -3.013 -7.747 1.00 97.75 71 PRO A O 1
AT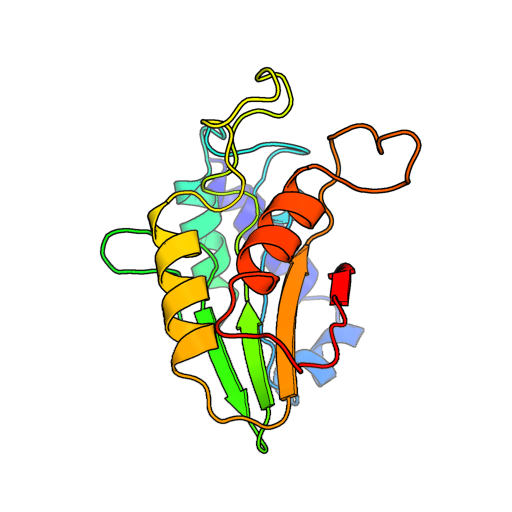OM 585 N N . GLY A 1 72 ? -2.945 -4.162 -5.827 1.00 96.94 72 GLY A N 1
ATOM 586 C CA . GLY A 1 72 ? -1.904 -3.391 -5.145 1.00 96.94 72 GLY A CA 1
ATOM 587 C C . GLY A 1 72 ? -1.978 -3.597 -3.637 1.00 96.94 72 GLY A C 1
ATOM 588 O O . GLY A 1 72 ? -2.873 -4.279 -3.142 1.00 96.94 72 GLY A O 1
ATOM 589 N N . VAL A 1 73 ? -1.065 -3.010 -2.878 1.00 97.19 73 VAL A N 1
ATOM 590 C CA . VAL A 1 73 ? -1.078 -3.058 -1.411 1.00 97.19 73 VAL A CA 1
ATOM 591 C C . VAL A 1 73 ? -1.690 -1.769 -0.869 1.00 97.19 73 VAL A C 1
ATOM 593 O O . VAL A 1 73 ? -1.028 -0.939 -0.256 1.00 97.19 73 VAL A O 1
ATOM 596 N N . PHE A 1 74 ? -2.985 -1.583 -1.132 1.00 97.25 74 PHE A N 1
ATOM 597 C CA . PHE A 1 74 ? -3.777 -0.497 -0.555 1.00 97.25 74 PHE A CA 1
ATOM 598 C C . PHE A 1 74 ? -5.120 -1.012 -0.035 1.00 97.25 74 PHE A C 1
ATOM 600 O O . PHE A 1 74 ? -5.730 -1.905 -0.628 1.00 97.25 74 PHE A O 1
ATOM 607 N N . PHE A 1 75 ? -5.562 -0.472 1.100 1.00 98.12 75 PHE A N 1
ATOM 608 C CA . PHE A 1 75 ? -6.800 -0.861 1.779 1.00 98.12 75 PHE A CA 1
ATOM 609 C C . PHE A 1 75 ? -7.170 0.155 2.869 1.00 98.12 75 PHE A C 1
ATOM 611 O O . PHE A 1 75 ? -6.375 1.019 3.241 1.00 98.12 75 PHE A O 1
ATOM 618 N N . GLN A 1 76 ? -8.392 0.050 3.393 1.00 96.94 76 GLN A N 1
ATOM 619 C CA . GLN A 1 76 ? -8.850 0.823 4.546 1.00 96.94 76 GLN A CA 1
ATOM 620 C C . GLN A 1 76 ? -9.009 -0.103 5.754 1.00 96.94 76 GLN A C 1
ATOM 622 O O . GLN A 1 76 ? -9.475 -1.234 5.614 1.00 96.94 76 GLN A O 1
ATOM 627 N N . TYR A 1 77 ? -8.661 0.395 6.935 1.00 96.75 77 TYR A N 1
ATOM 628 C CA . TYR A 1 77 ? -8.950 -0.251 8.209 1.00 96.75 77 TYR A CA 1
ATOM 629 C C . TYR A 1 77 ? -9.521 0.775 9.187 1.00 96.75 77 TYR A C 1
ATOM 631 O O . TYR A 1 77 ? -9.005 1.885 9.288 1.00 96.75 77 TYR A O 1
ATOM 639 N N . SER A 1 78 ? -10.581 0.410 9.900 1.00 95.88 78 SER A N 1
ATOM 640 C CA . SER A 1 78 ? -11.274 1.299 10.834 1.00 95.88 78 SER A CA 1
ATOM 641 C C . SER A 1 78 ? -11.212 0.715 12.234 1.00 95.88 78 SER A C 1
ATOM 643 O O . SER A 1 78 ? -11.606 -0.433 12.444 1.00 95.88 78 SER A O 1
ATOM 645 N N . TYR A 1 79 ? -10.741 1.497 13.202 1.00 95.12 79 TYR A N 1
ATOM 646 C CA . TYR A 1 79 ? -10.640 1.050 14.588 1.00 95.12 79 TYR A CA 1
ATOM 647 C C . TYR A 1 79 ? -10.763 2.221 15.562 1.00 95.12 79 TYR A C 1
ATOM 649 O O . TYR A 1 79 ? -10.106 3.243 15.393 1.00 95.12 79 TYR A O 1
ATOM 657 N N . GLY A 1 80 ? -11.609 2.081 16.587 1.00 95.00 80 GLY A N 1
ATOM 658 C CA . GLY A 1 80 ? -11.694 3.046 17.692 1.00 95.00 80 GLY A CA 1
ATOM 659 C C . GLY A 1 80 ? -12.024 4.490 17.287 1.00 95.00 80 GLY A C 1
ATOM 660 O O . GLY A 1 80 ? -11.526 5.420 17.911 1.00 95.00 80 GLY A O 1
ATOM 661 N N . GLY A 1 81 ? -12.820 4.701 16.231 1.00 93.31 81 GLY A N 1
ATOM 662 C CA . GLY A 1 81 ? -13.119 6.048 15.719 1.00 93.31 81 GLY A CA 1
ATOM 663 C C . GLY A 1 81 ? -12.005 6.654 14.857 1.00 93.31 81 GLY A C 1
ATOM 664 O O . GLY A 1 81 ? -12.000 7.859 14.607 1.00 93.31 81 GLY A O 1
ATOM 665 N N . VAL A 1 82 ? -11.068 5.831 14.390 1.00 94.69 82 VAL A N 1
ATOM 666 C CA . VAL A 1 82 ? -9.997 6.224 13.477 1.00 94.69 82 VAL A CA 1
ATOM 667 C C . VAL A 1 82 ? -10.119 5.435 12.181 1.00 94.69 82 VAL A C 1
ATOM 669 O O . VAL A 1 82 ? -10.260 4.212 12.213 1.00 94.69 82 VAL A O 1
ATOM 672 N N . ASP A 1 83 ? -10.032 6.134 11.051 1.00 95.31 83 ASP A N 1
ATOM 673 C CA . ASP A 1 83 ? -9.908 5.515 9.733 1.00 95.31 83 ASP A CA 1
ATOM 674 C C . ASP A 1 83 ? -8.462 5.587 9.238 1.00 95.31 83 ASP A C 1
ATOM 676 O O . ASP A 1 83 ? -7.887 6.664 9.079 1.00 95.31 83 ASP A O 1
ATOM 680 N N . PHE A 1 84 ? -7.879 4.428 8.959 1.00 95.25 84 PHE A N 1
ATOM 681 C CA . PHE A 1 84 ? -6.549 4.278 8.385 1.00 95.25 84 PHE A CA 1
ATOM 682 C C . PHE A 1 84 ? -6.674 3.926 6.905 1.00 95.25 84 PHE A C 1
ATOM 684 O O . PHE A 1 84 ? -7.299 2.928 6.545 1.00 95.25 84 PHE A O 1
ATOM 691 N N . PHE A 1 85 ? -6.059 4.731 6.046 1.00 95.31 85 PHE A N 1
ATOM 692 C CA . PHE A 1 85 ? -5.957 4.495 4.611 1.00 95.31 85 PHE A CA 1
ATOM 693 C C . PHE A 1 85 ? -4.517 4.115 4.285 1.00 95.31 85 PHE A C 1
ATOM 695 O O . PHE A 1 85 ? -3.629 4.966 4.254 1.00 95.31 85 PHE A O 1
ATOM 702 N N . PHE A 1 86 ? -4.299 2.829 4.047 1.00 96.12 86 PHE A N 1
ATOM 703 C CA . PHE A 1 86 ? -3.019 2.278 3.629 1.00 96.12 86 PHE A CA 1
ATOM 704 C C . PHE A 1 86 ? -2.881 2.449 2.119 1.00 96.12 86 PHE A C 1
ATOM 706 O O . PHE A 1 86 ? -3.775 2.051 1.368 1.00 96.12 86 PHE A O 1
ATOM 713 N N . LEU A 1 87 ? -1.794 3.081 1.680 1.00 94.56 87 LEU A N 1
ATOM 714 C CA . LEU A 1 87 ? -1.556 3.448 0.289 1.00 94.56 87 LEU A CA 1
ATOM 715 C C . LEU A 1 87 ? -0.379 2.669 -0.292 1.00 94.56 87 LEU A C 1
ATOM 717 O O . LEU A 1 87 ? 0.699 2.616 0.292 1.00 94.56 87 LEU A O 1
ATOM 721 N N . ASP A 1 88 ? -0.572 2.175 -1.508 1.00 94.19 88 ASP A N 1
ATOM 722 C CA . ASP A 1 88 ? 0.487 1.661 -2.364 1.00 94.19 88 ASP A CA 1
ATOM 723 C C . ASP A 1 88 ? 1.148 2.820 -3.122 1.00 94.19 88 ASP A C 1
ATOM 725 O O . ASP A 1 88 ? 0.471 3.559 -3.840 1.00 94.19 88 ASP A O 1
ATOM 729 N N . GLY A 1 89 ? 2.455 3.004 -2.931 1.00 89.88 89 GLY A N 1
ATOM 730 C CA . GLY A 1 89 ? 3.255 4.030 -3.607 1.00 89.88 89 GLY A CA 1
ATOM 731 C C . GLY A 1 89 ? 4.154 3.496 -4.724 1.00 89.88 89 GLY A C 1
ATOM 732 O O . GLY A 1 89 ? 5.042 4.221 -5.173 1.00 89.88 89 GLY A O 1
ATOM 733 N N . ARG A 1 90 ? 3.995 2.231 -5.135 1.00 90.94 90 ARG A N 1
ATOM 734 C CA . ARG A 1 90 ? 4.916 1.548 -6.060 1.00 90.94 90 ARG A CA 1
ATOM 735 C C . ARG A 1 90 ? 4.199 0.968 -7.277 1.00 90.94 90 ARG A C 1
ATOM 737 O O . ARG A 1 90 ? 4.632 1.214 -8.400 1.00 90.94 90 ARG A O 1
ATOM 744 N N . TYR A 1 91 ? 3.079 0.272 -7.087 1.00 94.81 91 TYR A N 1
ATOM 745 C CA . TYR A 1 91 ? 2.466 -0.560 -8.136 1.00 94.81 91 TYR A CA 1
ATOM 746 C C . TYR A 1 91 ? 1.991 0.212 -9.379 1.00 94.81 91 TYR A C 1
ATOM 748 O O . TYR A 1 91 ? 2.082 -0.283 -10.509 1.00 94.81 91 TYR A O 1
ATOM 756 N N . TYR A 1 92 ? 1.503 1.436 -9.167 1.00 93.38 92 TYR A N 1
ATOM 757 C CA . TYR A 1 92 ? 0.999 2.340 -10.210 1.00 93.38 92 TYR A CA 1
ATOM 758 C C . TYR A 1 92 ? 1.823 3.617 -10.366 1.00 93.38 92 TYR A C 1
ATOM 760 O O . TYR A 1 92 ? 1.422 4.512 -11.111 1.00 93.38 92 TYR A O 1
ATOM 768 N N . ARG A 1 93 ? 2.948 3.719 -9.655 1.00 90.19 93 ARG A N 1
ATOM 769 C CA . ARG A 1 93 ? 3.836 4.874 -9.729 1.00 90.19 93 ARG A CA 1
ATOM 770 C C . ARG A 1 93 ? 4.425 4.963 -11.132 1.00 90.19 93 ARG A C 1
ATOM 772 O O . ARG A 1 93 ? 4.873 3.956 -11.668 1.00 90.19 93 ARG A O 1
ATOM 779 N N . ASP A 1 94 ? 4.439 6.151 -11.718 1.00 89.19 94 ASP A N 1
ATOM 780 C CA . ASP A 1 94 ? 5.185 6.394 -12.950 1.00 89.19 94 ASP A CA 1
ATOM 781 C C . ASP A 1 94 ? 6.692 6.492 -12.677 1.00 89.19 94 ASP A C 1
ATOM 783 O O . ASP A 1 94 ? 7.087 6.917 -11.579 1.00 89.19 94 ASP A O 1
ATOM 787 N N . PRO A 1 95 ? 7.538 6.159 -13.671 1.00 88.25 95 PRO A N 1
ATOM 788 C CA . PRO A 1 95 ? 8.981 6.246 -13.534 1.00 88.25 95 PRO A CA 1
ATOM 789 C C . PRO A 1 95 ? 9.457 7.574 -12.971 1.00 88.25 95 PRO A C 1
ATOM 791 O O . PRO A 1 95 ? 8.981 8.651 -13.342 1.00 88.25 95 PRO A O 1
ATOM 794 N N . ALA A 1 96 ? 10.440 7.509 -12.073 1.00 80.12 96 ALA A N 1
ATOM 795 C CA . ALA A 1 96 ? 11.030 8.714 -11.495 1.00 80.12 96 ALA A CA 1
ATOM 796 C C . ALA A 1 96 ? 11.641 9.626 -12.576 1.00 80.12 96 ALA A C 1
ATOM 798 O O . ALA A 1 96 ? 11.592 10.848 -12.438 1.00 80.12 96 ALA A O 1
ATOM 799 N N . THR A 1 97 ? 12.146 9.016 -13.653 1.00 84.00 97 THR A N 1
ATOM 800 C CA . THR A 1 97 ? 12.725 9.649 -14.846 1.00 84.00 97 THR A CA 1
ATOM 801 C C . THR A 1 97 ? 11.697 10.278 -15.783 1.00 84.00 97 THR A C 1
ATOM 803 O O . THR A 1 97 ? 12.087 11.033 -16.667 1.00 84.00 97 THR A O 1
ATOM 806 N N . MET A 1 98 ? 10.402 9.987 -15.620 1.00 82.56 98 MET A N 1
ATOM 807 C CA . MET A 1 98 ? 9.351 10.641 -16.396 1.00 82.56 98 MET A CA 1
ATOM 808 C C . MET A 1 98 ? 9.296 12.127 -16.031 1.00 82.56 98 MET A C 1
ATOM 810 O O . MET A 1 98 ? 9.308 12.463 -14.845 1.00 82.56 98 MET A O 1
ATOM 814 N N . ASP A 1 99 ? 9.185 13.015 -17.016 1.00 81.75 99 ASP A N 1
ATOM 815 C CA . ASP A 1 99 ? 9.050 14.449 -16.755 1.00 81.75 99 ASP A CA 1
ATOM 816 C C . ASP A 1 99 ? 7.825 14.755 -15.883 1.00 81.75 99 ASP A C 1
ATOM 818 O O . ASP A 1 99 ? 6.757 14.149 -16.013 1.00 81.75 99 ASP A O 1
ATOM 822 N N . ASP A 1 100 ? 7.977 15.718 -14.973 1.00 76.94 100 ASP A N 1
ATOM 823 C CA . ASP A 1 100 ? 6.861 16.197 -14.164 1.00 76.94 100 ASP A CA 1
ATOM 824 C C . ASP A 1 100 ? 5.810 16.859 -15.071 1.00 76.94 100 ASP A C 1
ATOM 826 O O . ASP A 1 100 ? 6.075 17.844 -15.756 1.00 76.94 100 ASP A O 1
ATOM 830 N N . GLY A 1 101 ? 4.582 16.344 -15.033 1.00 76.12 101 GLY A N 1
ATOM 831 C CA . GLY A 1 101 ? 3.463 16.862 -15.813 1.00 76.12 101 GLY A CA 1
ATOM 832 C C . GLY A 1 101 ? 2.114 16.405 -15.253 1.00 76.12 101 GLY A C 1
ATOM 833 O O . GLY A 1 101 ? 2.072 15.550 -14.368 1.00 76.12 101 GLY A O 1
ATOM 834 N N . PRO A 1 102 ? 0.990 16.941 -15.761 1.00 76.44 102 PRO A N 1
ATOM 835 C CA . PRO A 1 102 ? -0.348 16.640 -15.240 1.00 76.44 102 PRO A CA 1
ATOM 836 C C . PRO A 1 102 ? -0.748 15.161 -15.366 1.00 76.44 102 PRO A C 1
ATOM 838 O O . PRO A 1 102 ? -1.654 14.716 -14.665 1.00 76.44 102 PRO A O 1
ATOM 841 N N . GLY A 1 103 ? -0.088 14.404 -16.249 1.00 80.06 103 GLY A N 1
ATOM 842 C CA . GLY A 1 103 ? -0.304 12.966 -16.419 1.00 80.06 103 GLY A CA 1
ATOM 843 C C . GLY A 1 103 ? 0.524 12.074 -15.491 1.00 80.06 103 GLY A C 1
ATOM 844 O O . GLY A 1 103 ? 0.172 10.908 -15.344 1.00 80.06 103 GLY A O 1
ATOM 845 N N . LYS A 1 104 ? 1.585 12.600 -14.858 1.00 82.19 104 LYS A N 1
ATOM 846 C CA . LYS A 1 104 ? 2.469 11.818 -13.984 1.00 82.19 104 LYS A CA 1
ATOM 847 C C . LYS A 1 104 ? 1.749 11.490 -12.680 1.00 82.19 104 LYS A C 1
ATOM 849 O O . LYS A 1 104 ? 1.217 12.379 -12.010 1.00 82.19 104 LYS A O 1
ATOM 854 N N . THR A 1 105 ? 1.738 10.220 -12.299 1.00 85.94 105 THR A N 1
ATOM 855 C CA . THR A 1 105 ? 1.003 9.734 -11.132 1.00 85.94 105 THR A CA 1
ATOM 856 C C . THR A 1 105 ? 1.844 8.855 -10.216 1.00 85.94 105 THR A C 1
ATOM 858 O O . THR A 1 105 ? 2.828 8.237 -10.608 1.00 85.94 105 THR A O 1
ATOM 861 N N . MET A 1 106 ? 1.433 8.819 -8.951 1.00 84.25 106 MET A N 1
ATOM 862 C CA . MET A 1 106 ? 2.030 7.985 -7.907 1.00 84.25 106 MET A CA 1
ATOM 863 C C . MET A 1 106 ? 1.125 6.803 -7.550 1.00 84.25 106 MET A C 1
ATOM 865 O O . MET A 1 106 ? 1.583 5.677 -7.422 1.00 84.25 106 MET A O 1
ATOM 869 N N . LEU A 1 107 ? -0.174 7.067 -7.397 1.00 89.81 107 LEU A N 1
ATOM 870 C CA . LEU A 1 107 ? -1.160 6.071 -6.968 1.00 89.81 107 LEU A CA 1
ATOM 871 C C . LEU A 1 107 ? -1.897 5.438 -8.159 1.00 89.81 107 LEU A C 1
ATOM 873 O O . LEU A 1 107 ? -2.641 4.478 -8.003 1.00 89.81 107 LEU A O 1
ATOM 877 N N . GLY A 1 108 ? -1.768 6.002 -9.362 1.00 91.31 108 GLY A N 1
ATOM 878 C CA . GLY A 1 108 ? -2.682 5.685 -10.455 1.00 91.31 108 GLY A CA 1
ATOM 879 C C . GLY A 1 108 ? -4.082 6.274 -10.241 1.00 91.31 108 GLY A C 1
ATOM 880 O O . GLY A 1 108 ? -4.428 6.804 -9.182 1.00 91.31 108 GLY A O 1
ATOM 881 N N . SER A 1 109 ? -4.913 6.217 -11.280 1.00 92.19 109 SER A N 1
ATOM 882 C CA . SER A 1 109 ? -6.247 6.834 -11.267 1.00 92.19 109 SER A CA 1
ATOM 883 C C . SER A 1 109 ? -7.225 6.121 -10.329 1.00 92.19 109 SER A C 1
ATOM 885 O O . SER A 1 109 ? -7.975 6.780 -9.608 1.00 92.19 109 SER A O 1
ATOM 887 N N . LYS A 1 110 ? -7.199 4.783 -10.302 1.00 96.12 110 LYS A N 1
ATOM 888 C CA . LYS A 1 110 ? -8.157 3.965 -9.542 1.00 96.12 110 LYS A CA 1
ATOM 889 C C . LYS A 1 110 ? -7.956 4.078 -8.032 1.00 96.12 110 LYS A C 1
ATOM 891 O O . LYS A 1 110 ? -8.912 4.373 -7.319 1.00 96.12 110 LYS A O 1
ATOM 896 N N . GLN A 1 111 ? -6.724 3.932 -7.546 1.00 94.94 111 GLN A N 1
ATOM 897 C CA . GLN A 1 111 ? -6.419 4.100 -6.123 1.00 94.94 111 GLN A CA 1
ATOM 898 C C . GLN A 1 111 ? -6.648 5.547 -5.668 1.00 94.94 111 GLN A C 1
ATOM 900 O O . GLN A 1 111 ? -7.182 5.769 -4.584 1.00 94.94 111 GLN A O 1
ATOM 905 N N . LEU A 1 112 ? -6.320 6.546 -6.499 1.00 91.62 112 LEU A N 1
ATOM 906 C CA . LEU A 1 112 ? -6.608 7.947 -6.181 1.00 91.62 112 LEU A CA 1
ATOM 907 C C . LEU A 1 112 ? -8.117 8.215 -6.067 1.00 91.62 112 LEU A C 1
ATOM 909 O O . LEU A 1 112 ? -8.552 8.919 -5.153 1.00 91.62 112 LEU A O 1
ATOM 913 N N . ALA A 1 113 ? -8.921 7.663 -6.978 1.00 93.06 113 ALA A N 1
ATOM 914 C CA . ALA A 1 113 ? -10.376 7.773 -6.924 1.00 93.06 113 ALA A CA 1
ATOM 915 C C . ALA A 1 113 ? -10.949 7.068 -5.685 1.00 93.06 113 ALA A C 1
ATOM 917 O O . ALA A 1 113 ? -11.767 7.654 -4.974 1.00 93.06 113 ALA A O 1
ATOM 918 N N . TRP A 1 114 ? -10.465 5.858 -5.387 1.00 96.00 114 TRP A N 1
ATOM 919 C CA . TRP A 1 114 ? -10.807 5.109 -4.177 1.00 96.00 114 TRP A CA 1
ATOM 920 C C . TRP A 1 114 ? -10.500 5.908 -2.905 1.00 96.00 114 TRP A C 1
ATOM 922 O O . TRP A 1 114 ? -11.377 6.064 -2.056 1.00 96.00 114 TRP A O 1
ATOM 932 N N . LEU A 1 115 ? -9.303 6.495 -2.811 1.00 93.81 115 LEU A N 1
ATOM 933 C CA . LEU A 1 115 ? -8.885 7.294 -1.662 1.00 93.81 115 LEU A CA 1
ATOM 934 C C . LEU A 1 115 ? -9.790 8.516 -1.471 1.00 93.81 115 LEU A C 1
ATOM 936 O O . LEU A 1 115 ? -10.284 8.759 -0.371 1.00 93.81 115 LEU A O 1
ATOM 940 N N . LYS A 1 116 ? -10.053 9.273 -2.544 1.00 90.19 116 LYS A N 1
ATOM 941 C CA . LYS A 1 116 ? -10.943 10.445 -2.495 1.00 90.19 116 LYS A CA 1
ATOM 942 C C . LYS A 1 116 ? -12.355 10.065 -2.048 1.00 90.19 116 LYS A C 1
ATOM 944 O O . LYS A 1 116 ? -12.939 10.756 -1.214 1.00 90.19 116 LYS A O 1
ATOM 949 N N . ALA A 1 117 ? -12.898 8.970 -2.581 1.00 92.88 117 ALA A N 1
ATOM 950 C CA . ALA A 1 117 ? -14.220 8.480 -2.207 1.00 92.88 117 ALA A CA 1
ATOM 951 C C . ALA A 1 117 ? -14.268 8.037 -0.735 1.00 92.88 117 ALA A C 1
ATOM 953 O O . ALA A 1 117 ? -15.199 8.405 -0.017 1.00 92.88 117 ALA A O 1
ATOM 954 N N . GLY A 1 118 ? -13.251 7.305 -0.273 1.00 93.25 118 GLY A N 1
ATOM 955 C CA . GLY A 1 118 ? -13.133 6.853 1.111 1.00 93.25 118 GLY A 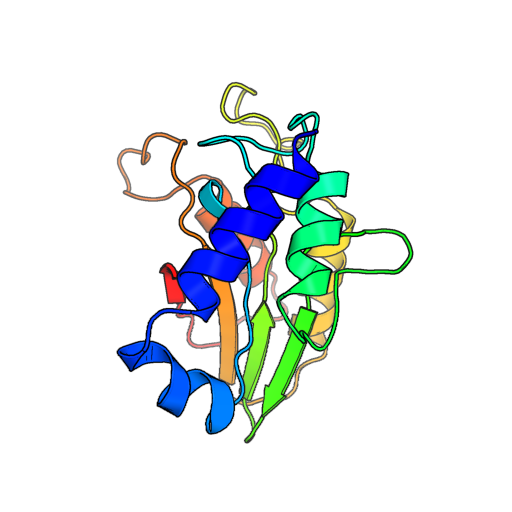CA 1
ATOM 956 C C . GLY A 1 118 ? -13.021 8.012 2.102 1.00 93.25 118 GLY A C 1
ATOM 957 O O . GLY A 1 118 ? -13.785 8.073 3.065 1.00 93.25 118 GLY A O 1
ATOM 958 N N . LEU A 1 119 ? -12.152 8.987 1.820 1.00 91.06 119 LEU A N 1
ATOM 959 C CA . LEU A 1 119 ? -11.989 10.184 2.651 1.00 91.06 119 LEU A CA 1
ATOM 960 C C . LEU A 1 119 ? -13.271 11.018 2.731 1.00 91.06 119 LEU A C 1
ATOM 962 O O . LEU A 1 119 ? -13.624 11.478 3.814 1.00 91.06 119 LEU A O 1
ATOM 966 N N . LYS A 1 120 ? -13.990 11.175 1.611 1.00 89.12 120 LYS A N 1
ATOM 967 C CA . LYS A 1 120 ? -15.281 11.881 1.573 1.00 89.12 120 LYS A CA 1
ATOM 968 C C . LYS A 1 120 ? -16.373 11.145 2.355 1.00 89.12 120 LYS A C 1
ATOM 970 O O . LYS A 1 120 ? -17.222 11.785 2.967 1.00 89.12 120 LYS A O 1
ATOM 975 N N . LYS A 1 121 ? -16.384 9.810 2.308 1.00 93.06 121 LYS A N 1
ATOM 976 C CA . LYS A 1 121 ? -17.382 8.975 2.994 1.00 93.06 121 LYS A CA 1
ATOM 977 C C . LYS A 1 121 ? -17.141 8.902 4.505 1.00 93.06 121 LYS A C 1
ATOM 979 O O . LYS A 1 121 ? -18.099 8.816 5.272 1.00 93.06 121 LYS A O 1
ATOM 984 N N . SER A 1 122 ? -15.879 8.914 4.923 1.00 91.31 122 SER A N 1
ATOM 985 C CA . SER A 1 122 ? -15.471 8.697 6.309 1.00 91.31 122 SER A CA 1
ATOM 986 C C . SER A 1 122 ? -15.988 9.773 7.272 1.00 91.31 122 SER A C 1
ATOM 988 O O . SER A 1 122 ? -15.644 10.952 7.171 1.00 91.31 122 SER A O 1
ATOM 990 N N . GLN A 1 123 ? -16.729 9.327 8.287 1.00 92.00 123 GLN A N 1
ATOM 991 C CA . GLN A 1 123 ? -17.205 10.154 9.405 1.00 92.00 123 GLN A CA 1
ATOM 992 C C . GLN A 1 123 ? -16.300 10.056 10.646 1.00 92.00 123 GLN A C 1
ATOM 994 O O . GLN A 1 123 ? -16.597 10.656 11.673 1.00 92.00 123 GLN A O 1
ATOM 999 N N . ALA A 1 124 ? -15.195 9.304 10.569 1.00 91.75 124 ALA A N 1
ATOM 1000 C CA . ALA A 1 124 ? -14.275 9.128 11.689 1.00 91.75 124 ALA A CA 1
ATOM 1001 C C . ALA A 1 124 ? -13.643 10.473 12.107 1.00 91.75 124 ALA A C 1
ATOM 1003 O O . ALA A 1 124 ? -13.182 11.209 11.225 1.00 91.75 124 ALA A O 1
ATOM 1004 N N . PRO A 1 125 ? -13.570 10.794 13.413 1.00 89.75 125 PRO A N 1
ATOM 1005 C CA . PRO A 1 125 ? -12.892 11.993 13.907 1.00 89.75 125 PRO A CA 1
ATOM 1006 C C . PRO A 1 125 ? -11.445 12.132 13.423 1.00 89.75 125 PRO A C 1
ATOM 1008 O O . PRO A 1 125 ? -11.001 13.238 13.119 1.00 89.75 125 PRO A O 1
ATOM 1011 N N . PHE A 1 126 ? -10.727 11.010 13.305 1.00 87.50 126 PHE A N 1
ATOM 1012 C CA . PHE A 1 126 ? -9.345 10.981 12.835 1.00 87.50 126 PHE A CA 1
ATOM 1013 C C . PHE A 1 126 ? -9.200 10.105 11.598 1.00 87.50 126 PHE A C 1
ATOM 1015 O O . PHE A 1 126 ? -9.801 9.034 11.494 1.00 87.50 126 PHE A O 1
ATOM 1022 N N . LYS A 1 127 ? -8.372 10.573 10.666 1.00 89.19 127 LYS A N 1
ATOM 1023 C CA . LYS A 1 127 ? -8.038 9.881 9.426 1.00 89.19 127 LYS A CA 1
ATOM 1024 C C . LYS A 1 127 ? -6.528 9.905 9.256 1.00 89.19 127 LYS A C 1
ATOM 1026 O O . LYS A 1 127 ? -5.939 10.984 9.265 1.00 89.19 127 LYS A O 1
ATOM 1031 N N . PHE A 1 128 ? -5.922 8.742 9.079 1.00 89.31 128 PHE A N 1
ATOM 1032 C CA . PHE A 1 128 ? -4.495 8.609 8.810 1.00 89.31 128 PHE A CA 1
ATOM 1033 C C . PHE A 1 128 ? -4.289 8.090 7.399 1.00 89.31 128 PHE A C 1
ATOM 1035 O O . PHE A 1 128 ? -4.933 7.124 6.991 1.00 89.31 128 PHE A O 1
ATOM 1042 N N . LEU A 1 129 ? -3.375 8.719 6.666 1.00 90.06 129 LEU A N 1
ATOM 1043 C CA . LEU A 1 129 ? -2.829 8.137 5.449 1.00 90.06 129 LEU A CA 1
ATOM 1044 C C . LEU A 1 129 ? -1.495 7.493 5.801 1.00 90.06 129 LEU A C 1
ATOM 1046 O O . LEU A 1 129 ? -0.614 8.167 6.332 1.00 90.06 129 LEU A O 1
ATOM 1050 N N . ILE A 1 130 ? -1.377 6.202 5.513 1.00 90.94 130 ILE A N 1
ATOM 1051 C CA . ILE A 1 130 ? -0.175 5.409 5.750 1.00 90.94 130 ILE A CA 1
ATOM 1052 C C . ILE A 1 130 ? 0.444 5.115 4.390 1.00 90.94 130 ILE A C 1
ATOM 1054 O O . ILE A 1 130 ? -0.224 4.580 3.502 1.00 90.94 130 ILE A O 1
ATOM 1058 N N . ARG A 1 131 ? 1.708 5.489 4.222 1.00 82.69 131 ARG A N 1
ATOM 1059 C CA . ARG A 1 131 ? 2.477 5.300 2.988 1.00 82.69 131 ARG A CA 1
ATOM 1060 C C . ARG A 1 131 ? 3.958 5.112 3.313 1.00 82.69 131 ARG A C 1
ATOM 1062 O O . ARG A 1 131 ? 4.412 5.627 4.332 1.00 82.69 131 ARG A O 1
ATOM 1069 N N . SER A 1 132 ? 4.691 4.424 2.438 1.00 77.38 132 SER A N 1
ATOM 1070 C CA . SER A 1 132 ? 6.148 4.327 2.560 1.00 77.38 132 SER A CA 1
ATOM 1071 C C . SER A 1 132 ? 6.851 5.579 2.029 1.00 77.38 132 SER A C 1
ATOM 1073 O O . SER A 1 132 ? 6.301 6.335 1.205 1.00 77.38 132 SER A O 1
ATOM 1075 N N . GLU A 1 133 ? 8.080 5.793 2.497 1.00 66.00 133 GLU A N 1
ATOM 1076 C CA . GLU A 1 133 ? 9.019 6.779 1.960 1.00 66.00 133 GLU A CA 1
ATOM 1077 C C . GLU A 1 133 ? 9.085 6.731 0.423 1.00 66.00 133 GLU A C 1
ATOM 1079 O O . GLU A 1 133 ? 9.182 5.691 -0.222 1.00 66.00 133 GLU A O 1
ATOM 1084 N N . MET A 1 134 ? 9.049 7.907 -0.206 1.00 58.34 134 MET A N 1
ATOM 1085 C CA . MET A 1 134 ? 9.295 8.025 -1.645 1.00 58.34 134 MET A CA 1
ATOM 1086 C C . MET A 1 134 ? 10.768 8.304 -1.899 1.00 58.34 134 MET A C 1
ATOM 1088 O O . MET A 1 134 ? 11.133 9.383 -2.369 1.00 58.34 134 MET A O 1
ATOM 1092 N N . GLY A 1 135 ? 11.614 7.318 -1.612 1.00 44.06 135 GLY A N 1
ATOM 1093 C CA . GLY A 1 135 ? 12.989 7.317 -2.099 1.00 44.06 135 GLY A CA 1
ATOM 1094 C C . GLY A 1 135 ? 12.997 7.369 -3.633 1.00 44.06 135 GLY A C 1
ATOM 1095 O O . GLY A 1 135 ? 12.301 6.598 -4.302 1.00 44.06 135 GLY A O 1
ATOM 1096 N N . GLY A 1 136 ? 13.730 8.325 -4.208 1.00 44.12 136 GLY A N 1
ATOM 1097 C CA . GLY A 1 136 ? 14.054 8.348 -5.642 1.00 44.12 136 GLY A CA 1
ATOM 1098 C C . GLY A 1 136 ? 13.571 9.554 -6.452 1.00 44.12 136 GLY A C 1
ATOM 1099 O O . GLY A 1 136 ? 13.849 9.610 -7.643 1.00 44.12 136 GLY A O 1
ATOM 1100 N N . LEU A 1 137 ? 12.882 10.528 -5.854 1.00 49.09 137 LEU A N 1
ATOM 1101 C CA . LEU A 1 137 ? 12.716 11.850 -6.474 1.00 49.09 137 LEU A CA 1
ATOM 1102 C C . LEU A 1 137 ? 13.545 12.853 -5.667 1.00 49.09 137 LEU A C 1
ATOM 1104 O O . LEU A 1 137 ? 13.417 12.852 -4.439 1.00 49.09 137 LEU A O 1
ATOM 1108 N N . PRO A 1 138 ? 14.402 13.682 -6.297 1.00 46.62 138 PRO A N 1
ATOM 1109 C CA . PRO A 1 138 ? 15.124 14.711 -5.563 1.00 46.62 138 PRO A CA 1
ATOM 1110 C C . PRO A 1 138 ? 14.105 15.561 -4.802 1.00 46.62 138 PRO A C 1
ATOM 1112 O O . PRO A 1 138 ? 13.089 15.980 -5.369 1.00 46.62 138 PRO A O 1
ATOM 1115 N N . ARG A 1 139 ? 14.350 15.779 -3.502 1.00 51.62 139 ARG A N 1
ATOM 1116 C CA . ARG A 1 139 ? 13.582 16.768 -2.739 1.00 51.62 139 ARG A CA 1
ATOM 1117 C C . ARG A 1 139 ? 13.670 18.075 -3.521 1.00 51.62 139 ARG A C 1
ATOM 1119 O O . ARG A 1 139 ? 14.773 18.515 -3.844 1.00 51.62 139 ARG A O 1
ATOM 1126 N N . LYS A 1 140 ? 12.525 18.674 -3.859 1.00 51.94 140 LYS A N 1
ATOM 1127 C CA . LYS A 1 140 ? 12.538 20.038 -4.400 1.00 51.94 140 LYS A CA 1
ATOM 1128 C C . LYS A 1 140 ? 13.090 20.973 -3.316 1.00 51.94 140 LYS A C 1
ATOM 1130 O O . LYS A 1 140 ? 13.114 20.604 -2.144 1.00 51.94 140 LYS A O 1
ATOM 1135 N N . GLU A 1 141 ? 13.529 22.175 -3.683 1.00 43.81 141 GLU A N 1
ATOM 1136 C CA . GLU A 1 141 ? 14.135 23.148 -2.749 1.00 43.81 141 GLU A CA 1
ATOM 1137 C C . GLU A 1 141 ? 13.251 23.474 -1.524 1.00 43.81 141 GLU A C 1
ATOM 1139 O O . GLU A 1 141 ? 13.753 23.908 -0.494 1.00 43.81 141 GLU A O 1
ATOM 1144 N N . ASN A 1 142 ? 11.944 23.196 -1.597 1.00 47.19 142 ASN A N 1
ATOM 1145 C CA . ASN A 1 142 ? 10.986 23.324 -0.497 1.00 47.19 142 ASN A CA 1
ATOM 1146 C C . ASN A 1 142 ? 10.827 22.059 0.381 1.00 47.19 142 ASN A C 1
ATOM 1148 O O . ASN A 1 142 ? 9.942 22.017 1.231 1.00 47.19 142 ASN A O 1
ATOM 1152 N N . GLY A 1 143 ? 11.629 21.014 0.164 1.00 49.47 143 GLY A N 1
ATOM 1153 C CA . GLY A 1 143 ? 11.593 19.757 0.918 1.00 49.47 143 GLY A CA 1
ATOM 1154 C C . GLY A 1 143 ? 10.478 18.778 0.525 1.00 49.47 143 GLY A C 1
ATOM 1155 O O . GLY A 1 143 ? 10.465 17.657 1.032 1.00 49.47 143 GLY A O 1
ATOM 1156 N N . GLU A 1 144 ? 9.570 19.148 -0.384 1.00 52.81 144 GLU A N 1
ATOM 1157 C CA . GLU A 1 144 ? 8.437 18.305 -0.780 1.00 52.81 144 GLU A CA 1
ATOM 1158 C C . GLU A 1 144 ? 8.801 17.330 -1.908 1.00 52.81 144 GLU A C 1
ATOM 1160 O O . GLU A 1 144 ? 9.492 17.676 -2.872 1.00 52.81 144 GLU A O 1
ATOM 1165 N N . THR A 1 145 ? 8.253 16.116 -1.842 1.00 57.16 145 THR A N 1
ATOM 1166 C CA . THR A 1 145 ? 8.298 15.152 -2.949 1.00 57.16 145 THR A CA 1
ATOM 1167 C C . THR A 1 145 ? 7.039 15.273 -3.824 1.00 57.16 145 THR A C 1
ATOM 1169 O O . THR A 1 145 ? 5.956 15.590 -3.321 1.00 57.16 145 THR A O 1
ATOM 1172 N N . PRO A 1 146 ? 7.110 14.996 -5.140 1.00 57.94 146 PRO A N 1
ATOM 1173 C CA . PRO A 1 146 ? 5.938 15.050 -6.022 1.00 57.94 146 PRO A CA 1
ATOM 1174 C C . PRO A 1 146 ? 4.746 14.201 -5.554 1.00 57.94 146 PRO A C 1
ATOM 1176 O O . PRO A 1 146 ? 3.599 14.624 -5.702 1.00 57.94 146 PRO A O 1
ATOM 1179 N N . GLY A 1 147 ? 4.980 13.044 -4.929 1.00 58.66 147 GLY A N 1
ATOM 1180 C CA . GLY A 1 147 ? 3.878 12.257 -4.373 1.00 58.66 147 GLY A CA 1
ATOM 1181 C C . GLY A 1 147 ? 3.306 12.818 -3.064 1.00 58.66 147 GLY A C 1
ATOM 1182 O O . GLY A 1 147 ? 2.101 12.687 -2.862 1.00 58.66 147 GLY A O 1
ATOM 1183 N N . HIS A 1 148 ? 4.096 13.519 -2.234 1.00 63.16 148 HIS A N 1
ATOM 1184 C CA . HIS A 1 148 ? 3.568 14.274 -1.090 1.00 63.16 148 HIS A CA 1
ATOM 1185 C C . HIS A 1 148 ? 2.589 15.333 -1.603 1.00 63.16 148 HIS A C 1
ATOM 1187 O O . HIS A 1 148 ? 1.445 15.397 -1.163 1.00 63.16 148 HIS A O 1
ATOM 1193 N N . ARG A 1 149 ? 2.965 16.068 -2.656 1.00 64.88 149 ARG A N 1
ATOM 1194 C CA . ARG A 1 149 ? 2.073 17.040 -3.302 1.00 64.88 149 ARG A CA 1
ATOM 1195 C C . ARG A 1 149 ? 0.820 16.402 -3.900 1.00 64.88 149 ARG A C 1
ATOM 1197 O O . ARG A 1 149 ? -0.261 16.961 -3.752 1.00 64.88 149 ARG A O 1
ATOM 1204 N N . ALA A 1 150 ? 0.926 15.250 -4.561 1.00 62.91 150 ALA A N 1
ATOM 1205 C CA . ALA A 1 150 ? -0.235 14.563 -5.133 1.00 62.91 150 ALA A CA 1
ATOM 1206 C C . ALA A 1 150 ? -1.252 14.151 -4.053 1.00 62.91 150 ALA A C 1
ATOM 1208 O O . ALA A 1 150 ? -2.459 14.341 -4.224 1.00 62.91 150 ALA A O 1
ATOM 1209 N N . ILE A 1 151 ? -0.757 13.647 -2.921 1.00 65.25 151 ILE A N 1
ATOM 1210 C CA . ILE A 1 151 ? -1.575 13.277 -1.764 1.00 65.25 151 ILE A CA 1
ATOM 1211 C C . ILE A 1 151 ? -2.168 14.522 -1.102 1.00 65.25 151 ILE A C 1
ATOM 1213 O O . ILE A 1 151 ? -3.378 14.577 -0.879 1.00 65.25 151 ILE A O 1
ATOM 1217 N N . MET A 1 152 ? -1.362 15.557 -0.868 1.00 65.50 152 MET A N 1
ATOM 1218 C CA . MET A 1 152 ? -1.830 16.820 -0.294 1.00 65.50 152 MET A CA 1
ATOM 1219 C C . MET A 1 152 ? -2.857 17.513 -1.196 1.00 65.50 152 MET A C 1
ATOM 1221 O O . MET A 1 152 ? -3.846 18.044 -0.701 1.00 65.50 152 MET A O 1
ATOM 1225 N N . ASN A 1 153 ? -2.716 17.430 -2.519 1.00 65.75 153 ASN A N 1
ATOM 1226 C CA . ASN A 1 153 ? -3.721 17.912 -3.468 1.00 65.75 153 ASN A CA 1
ATOM 1227 C C . ASN A 1 153 ? -5.019 17.097 -3.397 1.00 65.75 153 ASN A C 1
ATOM 1229 O O . ASN A 1 153 ? -6.106 17.668 -3.480 1.00 65.75 153 ASN A O 1
ATOM 1233 N N . ALA A 1 154 ? -4.938 15.776 -3.201 1.00 60.62 154 ALA A N 1
ATOM 1234 C CA . ALA A 1 154 ? -6.122 14.957 -2.946 1.00 60.62 154 ALA A CA 1
ATOM 1235 C C . ALA A 1 154 ? -6.817 15.366 -1.630 1.00 60.62 154 ALA A C 1
ATOM 1237 O O . ALA A 1 154 ? -8.046 15.492 -1.602 1.00 60.62 154 ALA A O 1
ATOM 1238 N N . MET A 1 155 ? -6.034 15.658 -0.584 1.00 61.78 155 MET A N 1
ATOM 1239 C CA . MET A 1 155 ? -6.520 16.175 0.701 1.00 61.78 155 MET A CA 1
ATOM 1240 C C . MET A 1 155 ? -7.061 17.613 0.634 1.00 61.78 155 MET A C 1
ATOM 1242 O O . MET A 1 155 ? -7.8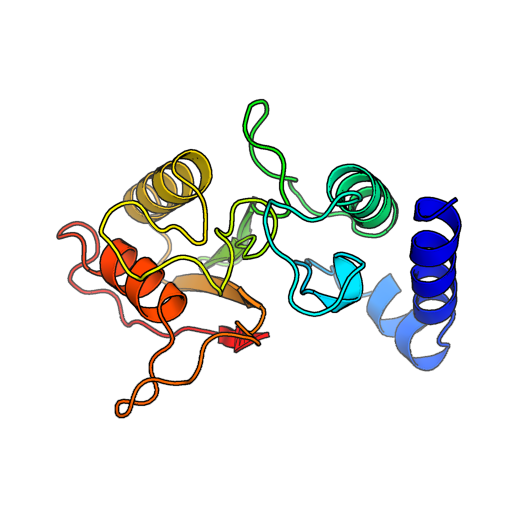84 17.990 1.460 1.00 61.78 155 MET A O 1
ATOM 1246 N N . ASN A 1 156 ? -6.596 18.439 -0.304 1.00 60.00 156 ASN A N 1
ATOM 1247 C CA . ASN A 1 156 ? -6.998 19.844 -0.443 1.00 60.00 156 ASN A CA 1
ATOM 1248 C C . ASN A 1 156 ? -8.268 20.037 -1.284 1.00 60.00 156 ASN A C 1
ATOM 1250 O O . ASN A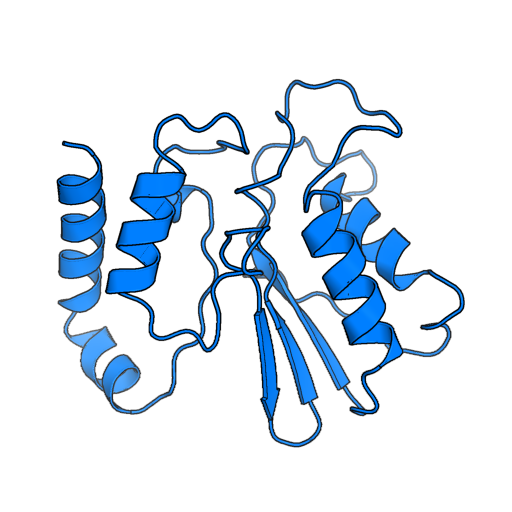 1 156 ? -8.714 21.169 -1.462 1.00 60.00 156 ASN A O 1
ATOM 1254 N N . SER A 1 157 ? -8.882 18.957 -1.779 1.00 55.50 157 SER A N 1
ATOM 1255 C CA . SER A 1 157 ? -10.228 19.044 -2.345 1.00 55.50 157 SER A CA 1
ATOM 1256 C C . SER A 1 157 ? -11.211 19.571 -1.286 1.00 55.50 157 SER A C 1
ATOM 1258 O O . SER A 1 157 ? -11.144 19.184 -0.118 1.00 55.50 157 SER A O 1
ATOM 1260 N N . SER A 1 158 ? -12.114 20.472 -1.687 1.00 48.50 158 SER A N 1
ATOM 1261 C CA . SER A 1 158 ? -13.033 21.241 -0.821 1.00 48.50 158 SER A CA 1
ATOM 1262 C C . SER A 1 158 ? -13.851 20.404 0.176 1.00 48.50 158 SER A C 1
ATOM 1264 O O . SER A 1 158 ? -14.340 20.927 1.171 1.00 48.50 158 SER A O 1
ATOM 1266 N N . THR A 1 159 ? -13.943 19.095 -0.045 1.00 50.12 159 THR A N 1
ATOM 1267 C CA . THR A 1 159 ? -14.569 18.093 0.825 1.00 50.12 159 THR A CA 1
ATOM 1268 C C . THR A 1 159 ? -13.849 17.795 2.146 1.00 50.12 159 THR A C 1
ATOM 1270 O O . THR A 1 159 ? -14.463 17.181 3.012 1.00 50.12 159 THR A O 1
ATOM 1273 N N . LEU A 1 160 ? -12.583 18.191 2.325 1.00 54.41 160 LEU A N 1
ATOM 1274 C CA . LEU A 1 160 ? -11.785 17.899 3.538 1.00 54.41 160 LEU A CA 1
ATOM 1275 C C . LEU A 1 160 ? -11.270 19.171 4.242 1.00 54.41 160 LEU A C 1
ATOM 1277 O O . LEU A 1 160 ? -10.412 19.114 5.128 1.00 54.41 160 LEU A O 1
ATOM 1281 N N . SER A 1 161 ? -11.796 20.332 3.841 1.00 46.88 161 SER A N 1
ATOM 1282 C CA . SER A 1 161 ? -11.545 21.629 4.472 1.00 46.88 161 SER A CA 1
ATOM 1283 C C . SER A 1 161 ? -11.968 21.584 5.948 1.00 46.88 161 SER A C 1
ATOM 1285 O O . SER A 1 161 ? -13.151 21.446 6.240 1.00 46.88 161 SER A O 1
ATOM 1287 N N . GLY A 1 162 ? -11.007 21.651 6.877 1.00 49.38 162 GLY A N 1
ATOM 1288 C CA . GLY A 1 162 ? -11.249 21.608 8.329 1.00 49.38 162 GLY A CA 1
ATOM 1289 C C . GLY A 1 162 ? -10.600 20.436 9.075 1.00 49.38 162 GLY A C 1
ATOM 1290 O O . GLY A 1 162 ? -10.584 20.434 10.303 1.00 49.38 162 GLY A O 1
ATOM 1291 N N . MET A 1 163 ? -10.019 19.456 8.374 1.00 55.34 163 MET A N 1
ATOM 1292 C CA . MET A 1 163 ? -9.275 18.370 9.025 1.00 55.34 163 MET A CA 1
ATOM 1293 C C . MET A 1 163 ? -7.872 18.820 9.441 1.00 55.34 163 MET A C 1
ATOM 1295 O O . MET A 1 163 ? -7.159 19.457 8.663 1.00 55.34 163 MET A O 1
ATOM 1299 N N . LYS A 1 164 ? -7.449 18.444 10.654 1.00 53.69 164 LYS A N 1
ATOM 1300 C CA . LYS A 1 164 ? -6.055 18.585 11.092 1.00 53.69 164 LYS A CA 1
ATOM 1301 C C . LYS A 1 164 ? -5.228 17.538 10.340 1.00 53.69 164 LYS A C 1
ATOM 1303 O O . LYS A 1 164 ? -5.458 16.343 10.498 1.00 53.69 164 LYS A O 1
ATOM 1308 N N . LYS A 1 165 ? -4.339 17.994 9.457 1.00 56.22 165 LYS A N 1
ATOM 1309 C CA . LYS A 1 165 ? -3.583 17.136 8.535 1.00 56.22 165 LYS A CA 1
ATOM 1310 C C . LYS A 1 165 ? -2.257 16.736 9.172 1.00 56.22 165 LYS A C 1
ATOM 1312 O O . LYS A 1 165 ? -1.488 17.604 9.575 1.00 56.22 165 LYS A O 1
ATOM 1317 N N . SER A 1 166 ? -1.993 15.439 9.233 1.00 51.84 166 SER A N 1
ATOM 1318 C CA . SER A 1 166 ? -0.688 14.884 9.590 1.00 51.84 166 SER A CA 1
ATOM 1319 C C . SER A 1 166 ? -0.453 13.622 8.770 1.00 51.84 166 SER A C 1
ATOM 1321 O O . SER A 1 166 ? -1.318 12.747 8.726 1.00 51.84 166 SER A O 1
ATOM 1323 N N . GLU A 1 167 ? 0.697 13.544 8.114 1.00 47.78 167 GLU A N 1
ATOM 1324 C CA . GLU A 1 167 ? 1.154 12.361 7.388 1.00 47.78 167 GLU A CA 1
ATOM 1325 C C . GLU A 1 167 ? 2.086 11.558 8.298 1.00 47.78 167 GLU A C 1
ATOM 1327 O O . GLU A 1 167 ? 2.933 12.137 8.979 1.00 47.78 167 GLU A O 1
ATOM 1332 N N . VAL A 1 168 ? 1.917 10.237 8.324 1.00 51.00 168 VAL A N 1
ATOM 1333 C CA . VAL A 1 168 ? 2.859 9.323 8.975 1.00 51.00 168 VAL A CA 1
ATOM 1334 C C . VAL A 1 168 ? 3.603 8.602 7.857 1.00 51.00 168 VAL A C 1
ATOM 1336 O O . VAL A 1 168 ? 2.996 7.845 7.100 1.00 51.00 168 VAL A O 1
ATOM 1339 N N . CYS A 1 169 ? 4.898 8.894 7.730 1.00 44.75 169 CYS A N 1
ATOM 1340 C CA . CYS A 1 169 ? 5.802 8.180 6.833 1.00 44.75 169 CYS A CA 1
ATOM 1341 C C . CYS A 1 169 ? 6.324 6.955 7.592 1.00 44.75 169 CYS A C 1
ATOM 1343 O O . CYS A 1 169 ? 6.831 7.117 8.706 1.00 44.75 169 CYS A O 1
ATOM 1345 N N . CYS A 1 170 ? 6.137 5.763 7.029 1.00 41.00 170 CYS A N 1
ATOM 1346 C CA . CYS A 1 170 ? 6.727 4.527 7.541 1.00 41.00 170 CYS A CA 1
ATOM 1347 C C . CYS A 1 170 ? 8.019 4.202 6.796 1.00 41.00 170 CYS A C 1
ATOM 1349 O O . CYS A 1 17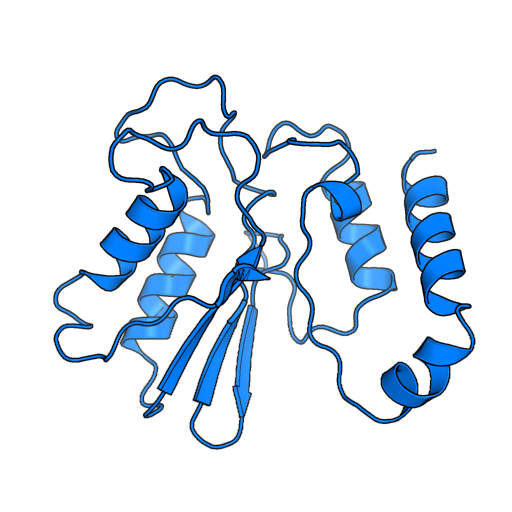0 ? 8.047 4.422 5.560 1.00 41.00 170 CYS A O 1
#

pLDDT: mean 83.43, std 16.83, range [41.0, 98.12]